Protein AF-A0A399PTQ5-F1 (afdb_monomer_lite)

Foldseek 3Di:
DDDDDDDDPDDDPPPPDPPPPPVVVVVVVVVLLLVLLLLLLLQVLLCVVCVVLPRDLVLVCVLCVVPDDPVSNVSSVCCNPPVVNVVVSVVSNVCCVDPVNVVVSVVVSVVRNPSD

Structure (mmCIF, N/CA/C/O backbone):
data_AF-A0A399PTQ5-F1
#
_entry.id   AF-A0A399PTQ5-F1
#
loop_
_atom_site.group_PDB
_atom_site.id
_atom_site.type_symbol
_atom_site.label_atom_id
_atom_site.label_alt_id
_atom_site.label_comp_id
_atom_site.label_asym_id
_atom_site.label_entity_id
_atom_site.label_seq_id
_atom_site.pdbx_PDB_ins_code
_atom_site.Cartn_x
_atom_site.Cartn_y
_atom_site.Cartn_z
_atom_site.occupancy
_atom_site.B_iso_or_equiv
_atom_site.auth_seq_id
_atom_site.auth_comp_id
_atom_site.auth_asym_id
_atom_site.auth_atom_id
_atom_site.pdbx_PDB_model_num
ATOM 1 N N . MET A 1 1 ? 20.312 66.368 -8.259 1.00 35.03 1 MET A N 1
ATOM 2 C CA . MET A 1 1 ? 19.453 66.184 -9.452 1.00 35.03 1 MET A CA 1
ATOM 3 C C . MET A 1 1 ? 20.354 65.637 -10.557 1.00 35.03 1 MET A C 1
ATOM 5 O O . MET A 1 1 ? 21.300 66.336 -10.862 1.00 35.03 1 MET A O 1
ATOM 9 N N . PHE A 1 2 ? 20.267 64.436 -11.138 1.00 39.03 2 PHE A N 1
ATOM 10 C CA . PHE A 1 2 ? 19.353 63.287 -11.107 1.00 39.03 2 PHE A CA 1
ATOM 11 C C . PHE A 1 2 ? 20.124 62.028 -11.602 1.00 39.03 2 PHE A C 1
ATOM 13 O O . PHE A 1 2 ? 20.948 62.154 -12.497 1.00 39.03 2 PHE A O 1
ATOM 20 N N . LEU A 1 3 ? 19.802 60.861 -11.016 1.00 42.53 3 LEU A N 1
ATOM 21 C CA . LEU A 1 3 ? 19.695 59.492 -11.586 1.00 42.53 3 LEU A CA 1
ATOM 22 C C . LEU A 1 3 ? 20.856 58.932 -12.454 1.00 42.53 3 LEU A C 1
ATOM 24 O O . LEU A 1 3 ? 21.093 59.385 -13.560 1.00 42.53 3 LEU A O 1
ATOM 28 N N . SER A 1 4 ? 21.667 57.972 -11.985 1.00 41.47 4 SER A N 1
ATOM 29 C CA . SER A 1 4 ? 21.405 56.526 -11.779 1.00 41.47 4 SER A CA 1
ATOM 30 C C . SER A 1 4 ? 21.523 55.634 -13.033 1.00 41.47 4 SER A C 1
ATOM 32 O O . SER A 1 4 ? 20.783 55.799 -13.992 1.00 41.47 4 SER A O 1
ATOM 34 N N . LYS A 1 5 ? 22.273 54.529 -12.845 1.00 43.09 5 LYS A N 1
ATOM 35 C CA . LYS A 1 5 ? 21.963 53.155 -13.302 1.00 43.09 5 LYS A CA 1
ATOM 36 C C . LYS A 1 5 ? 22.559 52.709 -14.653 1.00 43.09 5 LYS A C 1
ATOM 38 O O . LYS A 1 5 ? 21.906 52.775 -15.683 1.00 43.09 5 LYS A O 1
ATOM 43 N N . VAL A 1 6 ? 23.699 52.016 -14.597 1.00 49.41 6 VAL A N 1
ATOM 44 C CA . VAL A 1 6 ? 23.841 50.775 -15.377 1.00 49.41 6 VAL A CA 1
ATOM 45 C C . VAL A 1 6 ? 24.468 49.709 -14.494 1.00 49.41 6 VAL A C 1
ATOM 47 O O . VAL A 1 6 ? 25.528 49.872 -13.900 1.00 49.41 6 VAL A O 1
ATOM 50 N N . ARG A 1 7 ? 23.656 48.681 -14.304 1.00 43.12 7 ARG A N 1
ATOM 51 C CA . ARG A 1 7 ? 23.722 47.630 -13.306 1.00 43.12 7 ARG A CA 1
ATOM 52 C C . ARG A 1 7 ? 24.510 46.476 -13.905 1.00 43.12 7 ARG A C 1
ATOM 54 O O . ARG A 1 7 ? 24.181 46.015 -14.990 1.00 43.12 7 ARG A O 1
ATOM 61 N N . THR A 1 8 ? 25.511 46.039 -13.158 1.00 49.91 8 THR A N 1
ATOM 62 C CA . THR A 1 8 ? 26.162 44.729 -13.167 1.00 49.91 8 THR A CA 1
ATOM 63 C C . THR A 1 8 ? 25.297 43.639 -13.815 1.00 49.91 8 THR A C 1
ATOM 65 O O . THR A 1 8 ? 24.314 43.187 -13.227 1.00 49.91 8 THR A O 1
ATOM 68 N N . GLY A 1 9 ? 25.654 43.239 -15.037 1.00 41.41 9 GLY A N 1
ATOM 69 C CA . GLY A 1 9 ? 25.081 42.095 -15.746 1.00 41.41 9 GLY A CA 1
ATOM 70 C C . GLY A 1 9 ? 25.963 40.876 -15.529 1.00 41.41 9 GLY A C 1
ATOM 71 O O . GLY A 1 9 ? 26.884 40.617 -16.294 1.00 41.41 9 GLY A O 1
ATOM 72 N N . MET A 1 10 ? 25.713 40.207 -14.412 1.00 45.47 10 MET A N 1
ATOM 73 C CA . MET A 1 10 ? 26.368 38.996 -13.937 1.00 45.47 10 MET A CA 1
ATOM 74 C C . MET A 1 10 ? 26.181 37.836 -14.928 1.00 45.47 10 MET A C 1
ATOM 76 O O . MET A 1 10 ? 25.095 37.632 -15.467 1.00 45.47 10 MET A O 1
ATOM 80 N N . ALA A 1 11 ? 27.262 37.090 -15.146 1.00 47.50 11 ALA A N 1
ATOM 81 C CA . ALA A 1 11 ? 27.304 35.850 -15.901 1.00 47.50 11 ALA A CA 1
ATOM 82 C C . ALA A 1 11 ? 26.296 34.814 -15.378 1.00 47.50 11 ALA A C 1
ATOM 84 O O . ALA A 1 11 ? 26.261 34.535 -14.183 1.00 47.50 11 ALA A O 1
ATOM 85 N N . LEU A 1 12 ? 25.568 34.175 -16.293 1.00 44.91 12 LEU A N 1
ATOM 86 C CA . LEU A 1 12 ? 25.024 32.831 -16.108 1.00 44.91 12 LEU A CA 1
ATOM 87 C C . LEU A 1 12 ? 25.282 32.056 -17.399 1.00 44.91 12 LEU A C 1
ATOM 89 O O . LEU A 1 12 ? 24.460 32.008 -18.311 1.00 44.91 12 LEU A O 1
ATOM 93 N N . VAL A 1 13 ? 26.479 31.476 -17.475 1.00 49.16 13 VAL A N 1
ATOM 94 C CA . VAL A 1 13 ? 26.750 30.344 -18.359 1.00 49.16 13 VAL A CA 1
ATOM 95 C C . VAL A 1 13 ? 25.887 29.204 -17.825 1.00 49.16 13 VAL A C 1
ATOM 97 O O . VAL A 1 13 ? 26.219 28.576 -16.823 1.00 49.16 13 VAL A O 1
ATOM 100 N N . MET A 1 14 ? 24.725 29.007 -18.445 1.00 46.56 14 MET A N 1
ATOM 101 C CA . MET A 1 14 ? 23.892 27.832 -18.228 1.00 46.56 14 MET A CA 1
ATOM 102 C C . MET A 1 14 ? 24.690 26.622 -18.705 1.00 46.56 14 MET A C 1
ATOM 104 O O . MET A 1 14 ? 24.780 26.349 -19.900 1.00 46.56 14 MET A O 1
ATOM 108 N N . VAL A 1 15 ? 25.310 25.921 -17.757 1.00 47.53 15 VAL A N 1
ATOM 109 C CA . VAL A 1 15 ? 25.815 24.568 -17.967 1.00 47.53 15 VAL A CA 1
ATOM 110 C C . VAL A 1 15 ? 24.585 23.696 -18.182 1.00 47.53 15 VAL A C 1
ATOM 112 O O . VAL A 1 15 ? 23.937 23.253 -17.236 1.00 47.53 15 VAL A O 1
ATOM 115 N N . SER A 1 16 ? 24.217 23.514 -19.446 1.00 42.44 16 SER A N 1
ATOM 116 C CA . SER A 1 16 ? 23.247 22.523 -19.885 1.00 42.44 16 SER A CA 1
ATOM 117 C C . SER A 1 16 ? 23.815 21.143 -19.569 1.00 42.44 16 SER A C 1
ATOM 119 O O . SER A 1 16 ? 24.546 20.559 -20.369 1.00 42.44 16 SER A O 1
ATOM 121 N N . PHE A 1 17 ? 23.526 20.648 -18.366 1.00 41.81 17 PHE A N 1
ATOM 122 C CA . PHE A 1 17 ? 23.766 19.259 -18.019 1.00 41.81 17 PHE A CA 1
ATOM 123 C C . PHE A 1 17 ? 22.912 18.391 -18.938 1.00 41.81 17 PHE A C 1
ATOM 125 O O . PHE A 1 17 ? 21.683 18.424 -18.909 1.00 41.81 17 PHE A O 1
ATOM 132 N N . ALA A 1 18 ? 23.614 17.649 -19.786 1.00 45.19 18 ALA A N 1
ATOM 133 C CA . ALA A 1 18 ? 23.103 16.679 -20.730 1.00 45.19 18 ALA A CA 1
ATOM 134 C C . ALA A 1 18 ? 22.521 15.450 -20.013 1.00 45.19 18 ALA A C 1
ATOM 136 O O . ALA A 1 18 ? 23.041 14.345 -20.127 1.00 45.19 18 ALA A O 1
ATOM 137 N N . TYR A 1 19 ? 21.411 15.637 -19.306 1.00 41.62 19 TYR A N 1
ATOM 138 C CA . TYR A 1 19 ? 20.490 14.555 -18.993 1.00 41.62 19 TYR A CA 1
ATOM 139 C C . TYR A 1 19 ? 19.167 14.893 -19.663 1.00 41.62 19 TYR A C 1
ATOM 141 O O . TYR A 1 19 ? 18.218 15.358 -19.040 1.00 41.62 19 TYR A O 1
ATOM 149 N N . ALA A 1 20 ? 19.129 14.675 -20.978 1.00 46.09 20 ALA A N 1
ATOM 150 C CA . ALA A 1 20 ? 17.881 14.473 -21.693 1.00 46.09 20 ALA A CA 1
ATOM 151 C C . ALA A 1 20 ? 17.293 13.137 -21.215 1.00 46.09 20 ALA A C 1
ATOM 153 O O . ALA A 1 20 ? 17.340 12.131 -21.918 1.00 46.09 20 ALA A O 1
ATOM 154 N N . VAL A 1 21 ? 16.809 13.106 -19.973 1.00 48.09 21 VAL A N 1
ATOM 155 C CA . VAL A 1 21 ? 15.906 12.049 -19.540 1.00 48.09 21 VAL A CA 1
ATOM 156 C C . VAL A 1 21 ? 14.623 12.316 -20.321 1.00 48.09 21 VAL A C 1
ATOM 158 O O . VAL A 1 21 ? 14.093 13.429 -20.227 1.00 48.09 21 VAL A O 1
ATOM 161 N N . PRO A 1 22 ? 14.157 11.387 -21.169 1.00 44.66 22 PRO A N 1
ATOM 162 C CA . PRO A 1 22 ? 12.936 11.611 -21.922 1.00 44.66 22 PRO A CA 1
ATOM 163 C C . PRO A 1 22 ? 11.812 11.938 -20.933 1.00 44.66 22 PRO A C 1
ATOM 165 O O . PRO A 1 22 ? 11.619 11.227 -19.950 1.00 44.66 22 PRO A O 1
ATOM 168 N N . ALA A 1 23 ? 11.091 13.037 -21.172 1.00 48.66 23 ALA A N 1
ATOM 169 C CA . ALA A 1 23 ? 10.027 13.515 -20.285 1.00 48.66 23 ALA A CA 1
ATOM 170 C C . ALA A 1 23 ? 8.946 12.445 -20.019 1.00 48.66 23 ALA A C 1
ATOM 172 O O . ALA A 1 23 ? 8.304 12.467 -18.972 1.00 48.66 23 ALA A O 1
ATOM 173 N N . SER A 1 24 ? 8.794 11.477 -20.930 1.00 48.00 24 SER A N 1
ATOM 174 C CA . SER A 1 24 ? 7.942 10.298 -20.753 1.00 48.00 24 SER A CA 1
ATOM 175 C C . SER A 1 24 ? 8.416 9.382 -19.621 1.00 48.00 24 SER A C 1
ATOM 177 O O . SER A 1 24 ? 7.602 8.982 -18.804 1.00 48.00 24 SER A O 1
ATOM 179 N N . ALA A 1 25 ? 9.723 9.136 -19.481 1.00 49.81 25 ALA A N 1
ATOM 180 C CA . ALA A 1 25 ? 10.260 8.294 -18.408 1.00 49.81 25 ALA A CA 1
ATOM 181 C C . ALA A 1 25 ? 10.097 8.936 -17.020 1.00 49.81 25 ALA A C 1
ATOM 183 O O . ALA A 1 25 ? 9.937 8.237 -16.024 1.00 49.81 25 ALA A O 1
ATOM 184 N N . VAL A 1 26 ? 10.099 10.272 -16.950 1.00 52.78 26 VAL A N 1
ATOM 185 C CA . VAL A 1 26 ? 9.784 11.001 -15.711 1.00 52.78 26 VAL A CA 1
ATOM 186 C C . VAL A 1 26 ? 8.286 10.903 -15.393 1.00 52.78 26 VAL A C 1
ATOM 188 O O . VAL A 1 26 ? 7.920 10.734 -14.235 1.00 52.78 26 VAL A O 1
ATOM 191 N N . SER A 1 27 ? 7.418 10.967 -16.407 1.00 60.12 27 SER A N 1
ATOM 192 C CA . SER A 1 27 ? 5.964 10.822 -16.243 1.00 60.12 27 SER A CA 1
ATOM 193 C C . SER A 1 27 ? 5.560 9.418 -15.786 1.00 60.12 27 SER A C 1
ATOM 195 O O . SER A 1 27 ? 4.697 9.286 -14.917 1.00 60.12 27 SER A O 1
ATOM 197 N N . ASP A 1 28 ? 6.199 8.385 -16.335 1.00 66.50 28 ASP A N 1
ATOM 198 C CA . ASP A 1 28 ? 5.932 6.993 -15.969 1.00 66.50 28 ASP A CA 1
ATOM 199 C C . ASP A 1 28 ? 6.426 6.714 -14.543 1.00 66.50 28 ASP A C 1
ATOM 201 O O . ASP A 1 28 ? 5.664 6.221 -13.721 1.00 66.50 28 ASP A O 1
ATOM 205 N N . ALA A 1 29 ? 7.628 7.179 -14.178 1.00 68.62 29 ALA A N 1
ATOM 206 C CA . ALA A 1 29 ? 8.153 7.032 -12.818 1.00 68.62 29 ALA A CA 1
ATOM 207 C C . ALA A 1 29 ? 7.303 7.749 -11.749 1.00 68.62 29 ALA A C 1
ATOM 209 O O . ALA A 1 29 ? 7.121 7.231 -10.647 1.00 68.62 29 ALA A O 1
ATOM 210 N N . VAL A 1 30 ? 6.764 8.936 -12.055 1.00 72.81 30 VAL A N 1
ATOM 211 C CA . VAL A 1 30 ? 5.858 9.658 -11.142 1.00 72.81 30 VAL A CA 1
ATOM 212 C C . VAL A 1 30 ? 4.514 8.937 -11.025 1.00 72.81 30 VAL A C 1
ATOM 214 O O . VAL A 1 30 ? 3.969 8.832 -9.927 1.00 72.81 30 VAL A O 1
ATOM 217 N N . THR A 1 31 ? 3.984 8.416 -12.133 1.00 81.44 31 THR A N 1
ATOM 218 C CA . THR A 1 31 ? 2.753 7.610 -12.133 1.00 81.44 31 THR A CA 1
ATOM 219 C C . THR A 1 31 ? 2.927 6.338 -11.311 1.00 81.44 31 THR A C 1
ATOM 221 O O . THR A 1 31 ? 2.077 6.019 -10.476 1.00 81.44 31 THR A O 1
ATOM 224 N N . ASP A 1 32 ? 4.053 5.656 -11.485 1.00 86.06 32 ASP A N 1
ATOM 225 C CA . ASP A 1 32 ? 4.376 4.428 -10.774 1.00 86.06 32 A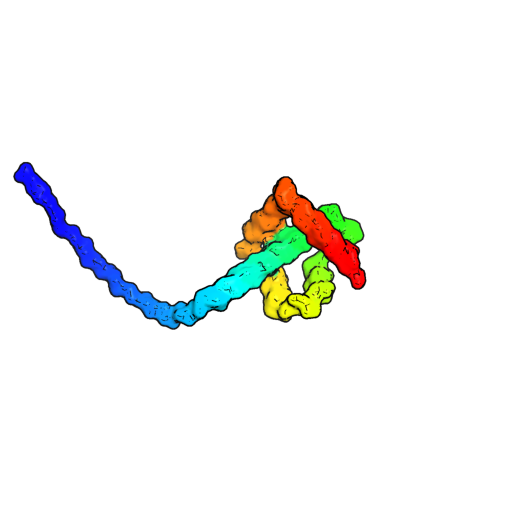SP A CA 1
ATOM 226 C C . ASP A 1 32 ? 4.538 4.675 -9.275 1.00 86.06 32 ASP A C 1
ATOM 228 O O . ASP A 1 32 ? 4.007 3.940 -8.441 1.00 86.06 32 ASP A O 1
ATOM 232 N N . HIS A 1 33 ? 5.212 5.764 -8.915 1.00 91.75 33 HIS A N 1
ATOM 233 C CA . HIS A 1 33 ? 5.372 6.154 -7.525 1.00 91.75 33 HIS A CA 1
ATOM 234 C C . HIS A 1 33 ? 4.046 6.548 -6.865 1.00 91.75 33 HIS A C 1
ATOM 236 O O . HIS A 1 33 ? 3.748 6.065 -5.774 1.00 91.75 33 HIS A O 1
ATOM 242 N N . ASN A 1 34 ? 3.206 7.338 -7.537 1.00 91.06 34 ASN A N 1
ATOM 243 C CA . ASN A 1 34 ? 1.871 7.659 -7.030 1.00 91.06 34 ASN A CA 1
ATOM 244 C C . ASN A 1 34 ? 1.029 6.393 -6.838 1.00 91.06 34 ASN A C 1
ATOM 246 O O . ASN A 1 34 ? 0.341 6.258 -5.827 1.00 91.06 34 ASN A O 1
ATOM 250 N N . THR A 1 35 ? 1.116 5.446 -7.773 1.00 91.00 35 THR A N 1
ATOM 251 C CA . THR A 1 35 ? 0.453 4.142 -7.657 1.00 91.00 35 THR A CA 1
ATOM 252 C C . THR A 1 35 ? 0.948 3.393 -6.424 1.00 91.00 35 THR A C 1
ATOM 254 O O . THR A 1 35 ? 0.133 2.884 -5.654 1.00 91.00 35 THR A O 1
ATOM 257 N N . ALA A 1 36 ? 2.259 3.389 -6.173 1.00 93.75 36 ALA A N 1
ATOM 258 C CA . ALA A 1 36 ? 2.835 2.757 -4.995 1.00 93.75 36 ALA A CA 1
ATOM 259 C C . ALA A 1 36 ? 2.357 3.404 -3.683 1.00 93.75 36 ALA A C 1
ATOM 261 O O . ALA A 1 36 ? 1.902 2.697 -2.781 1.00 93.75 36 ALA A O 1
ATOM 262 N N . VAL A 1 37 ? 2.373 4.736 -3.587 1.00 95.12 37 VAL A N 1
ATOM 263 C CA . VAL A 1 37 ? 1.870 5.481 -2.417 1.00 95.12 37 VAL A CA 1
ATOM 264 C C . VAL A 1 37 ? 0.390 5.192 -2.174 1.00 95.12 37 VAL A C 1
ATOM 266 O O . VAL A 1 37 ? -0.005 4.887 -1.046 1.00 95.12 37 VAL A O 1
ATOM 269 N N . VAL A 1 38 ? -0.434 5.226 -3.224 1.00 92.56 38 VAL A N 1
ATOM 270 C CA . VAL A 1 38 ? -1.873 4.947 -3.136 1.00 92.56 38 VAL A CA 1
ATOM 271 C C . VAL A 1 38 ? -2.137 3.495 -2.739 1.00 92.56 38 VAL A C 1
ATOM 273 O O . VAL A 1 38 ? -3.018 3.248 -1.911 1.00 92.56 38 VAL A O 1
ATOM 276 N N . ALA A 1 39 ? -1.375 2.533 -3.260 1.00 93.19 39 ALA A N 1
ATOM 277 C CA . ALA A 1 39 ? -1.489 1.124 -2.888 1.00 93.19 39 ALA A CA 1
ATOM 278 C C . ALA A 1 39 ? -1.188 0.910 -1.397 1.00 93.19 39 ALA A C 1
ATOM 280 O O . ALA A 1 39 ? -1.967 0.264 -0.692 1.00 93.19 39 ALA A O 1
ATOM 281 N N . VAL A 1 40 ? -0.112 1.513 -0.882 1.00 96.12 40 VAL A N 1
ATOM 282 C CA . VAL A 1 40 ? 0.234 1.450 0.547 1.00 96.12 40 VAL A CA 1
ATOM 283 C C . VAL A 1 40 ? -0.848 2.115 1.397 1.00 96.12 40 VAL A C 1
ATOM 285 O O . VAL A 1 40 ? -1.360 1.503 2.336 1.00 96.12 40 VAL A O 1
ATOM 288 N N . ALA A 1 41 ? -1.233 3.344 1.055 1.00 96.00 41 ALA A N 1
ATOM 289 C CA . ALA A 1 41 ? -2.213 4.119 1.806 1.00 96.00 41 ALA A CA 1
ATOM 290 C C . ALA A 1 41 ? -3.588 3.439 1.855 1.00 96.00 41 ALA A C 1
ATOM 292 O O . ALA A 1 41 ? -4.179 3.323 2.929 1.00 96.00 41 ALA A O 1
ATOM 293 N N . SER A 1 42 ? -4.086 2.953 0.715 1.00 93.56 42 SER A N 1
ATOM 294 C CA . SER A 1 42 ? -5.374 2.254 0.637 1.00 93.56 42 SER A CA 1
ATOM 295 C C . SER A 1 42 ? -5.346 0.932 1.397 1.00 93.56 42 SER A C 1
ATOM 297 O O . SER A 1 42 ? -6.265 0.665 2.167 1.00 93.56 42 SER A O 1
ATOM 299 N N . THR A 1 43 ? -4.266 0.151 1.284 1.00 93.81 43 THR A N 1
ATOM 300 C CA . THR A 1 43 ? -4.110 -1.095 2.047 1.00 93.81 43 THR A CA 1
ATOM 301 C C . THR A 1 43 ? -4.138 -0.830 3.552 1.00 93.81 43 THR A C 1
ATOM 303 O O . THR A 1 43 ? -4.881 -1.487 4.280 1.00 93.81 43 THR A O 1
ATOM 306 N N . GLN A 1 44 ? -3.372 0.154 4.038 1.00 94.31 44 GLN A N 1
ATOM 307 C CA . GLN A 1 44 ? -3.339 0.506 5.462 1.00 94.31 44 GLN A CA 1
ATOM 308 C C . GLN A 1 44 ? -4.692 1.032 5.956 1.00 94.31 44 GLN A C 1
ATOM 310 O O . GLN A 1 44 ? -5.156 0.648 7.033 1.00 94.31 44 GLN A O 1
ATOM 315 N N . ALA A 1 45 ? -5.349 1.886 5.169 1.00 93.88 45 ALA A N 1
ATOM 316 C CA . ALA A 1 45 ? -6.661 2.422 5.502 1.00 93.88 45 ALA A CA 1
ATOM 317 C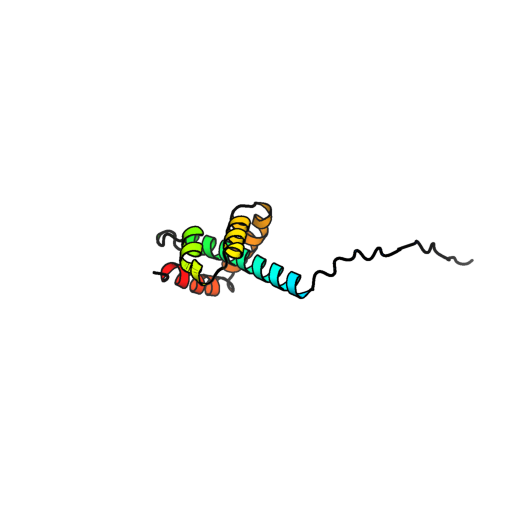 C . ALA A 1 45 ? -7.733 1.318 5.545 1.00 93.88 45 ALA A C 1
ATOM 319 O O . ALA A 1 45 ? -8.508 1.261 6.502 1.00 93.88 45 ALA A O 1
ATOM 320 N N . CYS A 1 46 ? -7.735 0.397 4.578 1.00 92.81 46 CYS A N 1
ATOM 321 C CA . CYS A 1 46 ? -8.651 -0.741 4.556 1.00 92.81 46 CYS A CA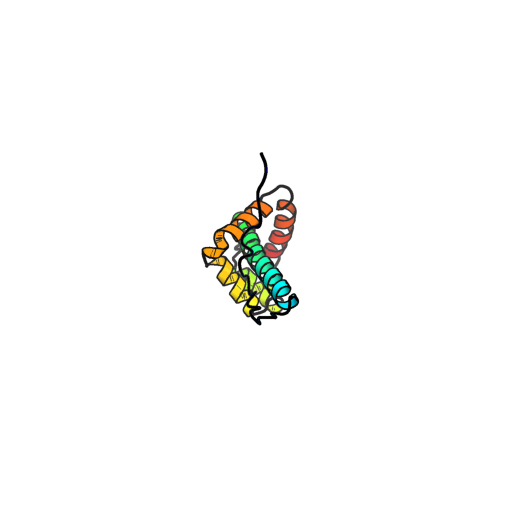 1
ATOM 322 C C . CYS A 1 46 ? -8.388 -1.725 5.697 1.00 92.81 46 CYS A C 1
ATOM 324 O O . CYS A 1 46 ? -9.337 -2.134 6.360 1.00 92.81 46 CYS A O 1
ATOM 326 N N . ALA A 1 47 ? -7.126 -2.047 5.995 1.00 92.81 47 ALA A N 1
ATOM 327 C CA . ALA A 1 47 ? -6.769 -2.905 7.125 1.00 92.81 47 ALA A CA 1
ATOM 328 C C . ALA A 1 47 ? -7.216 -2.312 8.469 1.00 92.81 47 ALA A C 1
ATOM 330 O O . ALA A 1 47 ? -7.689 -3.031 9.345 1.00 92.81 47 ALA A O 1
ATOM 331 N N . LYS A 1 48 ? -7.126 -0.985 8.624 1.00 92.50 48 LYS A N 1
ATOM 332 C CA . LYS A 1 48 ? -7.629 -0.286 9.812 1.00 92.50 48 LYS A CA 1
ATOM 333 C C . LYS A 1 48 ? -9.157 -0.292 9.896 1.00 92.50 48 LYS A C 1
ATOM 335 O O . LYS A 1 48 ? -9.698 -0.343 10.998 1.00 92.50 48 LYS A O 1
ATOM 340 N N . LYS A 1 49 ? -9.846 -0.197 8.756 1.00 90.81 49 LYS A N 1
ATOM 341 C CA . LYS A 1 49 ? -11.314 -0.172 8.685 1.00 90.81 49 LYS A CA 1
ATOM 342 C C . LYS A 1 49 ? -11.943 -1.558 8.867 1.00 90.81 49 LYS A C 1
ATOM 344 O O . LYS A 1 49 ? -13.014 -1.646 9.455 1.00 90.81 49 LYS A O 1
ATOM 349 N N . HIS A 1 50 ? -11.260 -2.602 8.402 1.00 90.31 50 HIS A N 1
ATOM 350 C CA . HIS A 1 50 ? -11.700 -3.997 8.425 1.00 90.31 50 HIS A CA 1
ATOM 351 C C . HIS A 1 50 ? -10.630 -4.903 9.057 1.00 90.31 50 HIS A C 1
ATOM 353 O O . HIS A 1 50 ? -10.031 -5.733 8.361 1.00 90.31 50 HIS A O 1
ATOM 359 N N . PRO A 1 51 ? -10.340 -4.754 10.363 1.00 89.00 51 PRO A N 1
ATOM 360 C CA . PRO A 1 51 ? -9.326 -5.565 11.040 1.00 89.00 51 PRO A CA 1
ATOM 361 C C . PRO A 1 51 ? -9.626 -7.074 10.985 1.00 89.00 51 PRO A C 1
ATOM 363 O O . PRO A 1 51 ? -8.710 -7.893 11.024 1.00 89.00 51 PRO A O 1
ATOM 366 N N . GLU A 1 52 ? -10.896 -7.457 10.850 1.00 90.25 52 GLU A N 1
ATOM 367 C CA . GLU A 1 52 ? -11.366 -8.836 10.717 1.00 90.25 52 GLU A CA 1
ATOM 368 C C . GLU A 1 52 ? -11.046 -9.484 9.362 1.00 90.25 52 GLU A C 1
ATOM 370 O O . GLU A 1 52 ? -11.045 -10.710 9.258 1.00 90.25 52 GLU A O 1
ATOM 375 N N . ALA A 1 53 ? -10.760 -8.690 8.325 1.00 87.12 53 ALA A N 1
ATOM 376 C CA . ALA A 1 53 ? -10.562 -9.184 6.962 1.00 87.12 53 ALA A CA 1
ATOM 377 C C . ALA A 1 53 ? -9.133 -9.692 6.685 1.00 87.12 53 ALA A C 1
ATOM 379 O O . ALA A 1 53 ? -8.871 -10.249 5.618 1.00 87.12 53 ALA A O 1
ATOM 380 N N . GLY A 1 54 ? -8.193 -9.509 7.621 1.00 88.06 54 GLY A N 1
ATOM 381 C CA . GLY A 1 54 ? -6.806 -9.965 7.459 1.00 88.06 54 GLY A CA 1
ATOM 382 C C . GLY A 1 54 ? -6.061 -9.280 6.304 1.00 88.06 54 GLY A C 1
ATOM 383 O O . GLY A 1 54 ? -5.180 -9.883 5.689 1.00 88.06 54 GLY A O 1
ATOM 384 N N . ILE A 1 55 ? -6.434 -8.037 5.984 1.00 91.12 55 ILE A N 1
ATOM 385 C CA . ILE A 1 55 ? -5.818 -7.246 4.913 1.00 91.12 55 ILE A CA 1
ATOM 386 C C . ILE A 1 55 ? -4.385 -6.896 5.318 1.00 91.12 55 ILE A C 1
ATOM 388 O O . ILE A 1 55 ? -4.141 -6.325 6.380 1.00 91.12 55 ILE A O 1
ATOM 392 N N . THR A 1 56 ? -3.430 -7.227 4.452 1.00 92.88 56 THR A N 1
ATOM 393 C CA . THR A 1 56 ? -2.014 -6.886 4.618 1.00 92.88 56 THR A CA 1
ATOM 394 C C . THR A 1 56 ? -1.413 -6.511 3.270 1.00 92.88 56 THR A C 1
ATOM 396 O O . THR A 1 56 ? -1.905 -6.941 2.226 1.00 92.88 56 THR A O 1
ATOM 399 N N . LEU A 1 57 ? -0.325 -5.737 3.289 1.00 92.81 57 LEU A N 1
ATOM 400 C CA . LEU A 1 57 ? 0.381 -5.354 2.064 1.00 92.81 57 LEU A CA 1
ATOM 401 C C . LEU A 1 57 ? 0.941 -6.567 1.318 1.00 92.81 57 LEU A C 1
ATOM 403 O O . LEU A 1 57 ? 0.831 -6.642 0.103 1.00 92.81 57 LEU A O 1
ATOM 407 N N . GLU A 1 58 ? 1.475 -7.554 2.034 1.00 93.06 58 GLU A N 1
ATOM 408 C CA . GLU A 1 58 ? 1.997 -8.768 1.397 1.00 93.06 58 GLU A CA 1
ATOM 409 C C . GLU A 1 58 ? 0.892 -9.621 0.771 1.00 93.06 58 GLU A C 1
ATOM 411 O O . GLU A 1 58 ? 1.092 -10.187 -0.304 1.00 93.06 58 GLU A O 1
ATOM 416 N N . LYS A 1 59 ? -0.296 -9.671 1.390 1.00 90.00 59 LYS A N 1
ATOM 417 C CA . LYS A 1 59 ? -1.453 -10.326 0.777 1.00 90.00 59 LYS A CA 1
ATOM 418 C C . LYS A 1 59 ? -1.865 -9.612 -0.512 1.00 90.00 59 LYS A C 1
ATOM 420 O O . LYS A 1 59 ? -1.976 -10.266 -1.537 1.00 90.00 59 LYS A O 1
ATOM 425 N N . PHE A 1 60 ? -1.966 -8.283 -0.493 1.00 90.25 60 PHE A N 1
ATOM 426 C CA . PHE A 1 60 ? -2.235 -7.493 -1.698 1.00 90.25 60 PHE A CA 1
ATOM 427 C C . PHE A 1 60 ? -1.232 -7.767 -2.825 1.00 90.25 60 PHE A C 1
ATOM 429 O O . PHE A 1 60 ? -1.635 -8.045 -3.949 1.00 90.25 60 PHE A O 1
ATOM 436 N N . LEU A 1 61 ? 0.068 -7.726 -2.524 1.00 91.44 61 LEU A N 1
ATOM 437 C CA . LEU A 1 61 ? 1.120 -7.974 -3.514 1.00 91.44 61 LEU A CA 1
ATOM 438 C C . LEU A 1 61 ? 1.082 -9.408 -4.057 1.00 91.44 61 LEU A C 1
ATOM 440 O O . LEU A 1 61 ? 1.448 -9.642 -5.206 1.00 91.44 61 LEU A O 1
ATOM 444 N N . THR A 1 62 ? 0.649 -10.366 -3.238 1.00 90.12 62 THR A N 1
ATOM 445 C CA . THR A 1 62 ? 0.464 -11.759 -3.660 1.00 90.12 62 THR A CA 1
ATOM 446 C C . THR A 1 62 ? -0.741 -11.893 -4.587 1.00 90.12 62 THR A C 1
ATOM 448 O O . THR A 1 62 ? -0.618 -12.496 -5.652 1.00 90.12 62 THR A O 1
ATOM 451 N N . ASP A 1 63 ? -1.872 -11.295 -4.214 1.00 87.88 63 ASP A N 1
ATOM 452 C CA . ASP A 1 63 ? -3.127 -11.369 -4.967 1.00 87.88 63 ASP A CA 1
ATOM 453 C C . ASP A 1 63 ? -3.017 -10.637 -6.316 1.00 87.88 63 ASP A C 1
ATOM 455 O O . ASP A 1 63 ? -3.562 -11.090 -7.318 1.00 87.88 63 ASP A O 1
ATOM 459 N N . GLN A 1 64 ? -2.252 -9.544 -6.369 1.00 86.00 64 GLN A N 1
ATOM 460 C CA . GLN A 1 64 ? -2.043 -8.724 -7.568 1.00 86.00 64 GLN A CA 1
ATOM 461 C C . GLN A 1 64 ? -0.817 -9.127 -8.391 1.00 86.00 64 GLN A C 1
ATOM 463 O O . GLN A 1 64 ? -0.452 -8.428 -9.332 1.00 86.00 64 GLN A O 1
ATOM 468 N N . LYS A 1 65 ? -0.157 -10.247 -8.075 1.00 85.50 65 LYS A N 1
ATOM 469 C CA . LYS A 1 65 ? 1.104 -10.650 -8.721 1.00 85.50 65 LYS A CA 1
ATOM 470 C C . LYS A 1 65 ? 1.016 -10.773 -10.251 1.00 85.50 65 LYS A C 1
ATOM 472 O O . LYS A 1 65 ? 2.030 -10.650 -10.927 1.00 85.50 65 LYS A O 1
ATOM 477 N N . ALA A 1 66 ? -0.168 -11.054 -10.796 1.00 86.12 66 ALA A N 1
ATOM 478 C CA . ALA A 1 66 ? -0.381 -11.113 -12.242 1.00 86.12 66 ALA A CA 1
ATOM 479 C C . ALA A 1 66 ? -0.444 -9.722 -12.903 1.00 86.12 66 ALA A C 1
ATOM 481 O O . ALA A 1 66 ? -0.138 -9.603 -14.088 1.00 86.12 66 ALA A O 1
ATOM 482 N N . ASP A 1 67 ? -0.813 -8.697 -12.135 1.00 84.69 67 ASP A N 1
ATOM 483 C CA . ASP A 1 67 ? -1.118 -7.347 -12.611 1.00 84.69 67 ASP A CA 1
ATOM 484 C C . ASP A 1 67 ? -0.020 -6.325 -12.258 1.00 84.69 67 ASP A C 1
ATOM 486 O O . ASP A 1 67 ? 0.025 -5.239 -12.837 1.00 84.69 67 ASP A O 1
ATOM 490 N N . ILE A 1 68 ? 0.894 -6.667 -11.341 1.00 87.19 68 ILE A N 1
ATOM 491 C CA . ILE A 1 68 ? 2.032 -5.823 -10.949 1.00 87.19 68 ILE A CA 1
ATOM 492 C C . ILE A 1 68 ? 3.367 -6.454 -11.348 1.00 87.19 68 ILE A C 1
ATOM 494 O O . ILE A 1 68 ? 3.584 -7.655 -11.196 1.00 87.19 68 ILE A O 1
ATOM 498 N N . SER A 1 69 ? 4.299 -5.625 -11.819 1.00 91.44 69 SER A N 1
ATOM 499 C CA . SER A 1 69 ? 5.679 -6.053 -12.052 1.00 91.44 69 SER A CA 1
ATOM 500 C C . SER A 1 69 ? 6.436 -6.247 -10.732 1.00 91.44 69 SER A C 1
ATOM 502 O O . SER A 1 69 ? 6.101 -5.645 -9.708 1.00 91.44 69 SER A O 1
ATOM 504 N N . ASP A 1 70 ? 7.509 -7.042 -10.762 1.00 91.81 70 ASP A N 1
ATOM 505 C CA . ASP A 1 70 ? 8.382 -7.230 -9.595 1.00 91.81 70 ASP A CA 1
ATOM 506 C C . ASP A 1 70 ? 9.020 -5.906 -9.129 1.00 91.81 70 ASP A C 1
ATOM 508 O O . ASP A 1 70 ? 9.164 -5.675 -7.926 1.00 91.81 70 ASP A O 1
ATOM 512 N N . ASP A 1 71 ? 9.343 -5.008 -10.066 1.00 91.69 71 ASP A N 1
ATOM 513 C CA . ASP A 1 71 ? 9.882 -3.678 -9.761 1.00 91.69 71 ASP A CA 1
ATOM 514 C C . ASP A 1 71 ? 8.848 -2.796 -9.050 1.00 91.69 71 ASP A C 1
ATOM 516 O O . ASP A 1 71 ? 9.168 -2.162 -8.044 1.00 91.69 71 ASP A O 1
ATOM 520 N N . MET A 1 72 ? 7.589 -2.816 -9.499 1.00 92.38 72 MET A N 1
ATOM 521 C CA . MET A 1 72 ? 6.493 -2.126 -8.816 1.00 92.38 72 MET A CA 1
ATOM 522 C C . MET A 1 72 ? 6.258 -2.714 -7.422 1.00 92.38 72 MET A C 1
ATOM 524 O O . MET A 1 72 ? 6.137 -1.977 -6.445 1.00 92.38 72 MET A O 1
ATOM 528 N N . ALA A 1 73 ? 6.251 -4.043 -7.292 1.00 94.12 73 ALA A N 1
ATOM 529 C CA . ALA A 1 73 ? 6.098 -4.710 -6.002 1.00 94.12 73 ALA A CA 1
ATOM 530 C C . ALA A 1 73 ? 7.235 -4.351 -5.031 1.00 94.12 73 ALA A C 1
ATOM 532 O O . ALA A 1 73 ? 7.008 -4.186 -3.830 1.00 94.12 73 ALA A O 1
ATOM 533 N N . LYS A 1 74 ? 8.466 -4.210 -5.533 1.00 95.12 74 LYS A N 1
ATOM 534 C CA . LYS A 1 74 ? 9.605 -3.721 -4.752 1.00 95.12 74 LYS A CA 1
ATOM 535 C C . LYS A 1 74 ? 9.413 -2.260 -4.344 1.00 95.12 74 LYS A C 1
ATOM 537 O O . LYS A 1 74 ? 9.617 -1.946 -3.174 1.00 95.12 74 LYS A O 1
ATOM 542 N N . HIS A 1 75 ? 8.980 -1.399 -5.264 1.00 94.75 75 HIS A N 1
ATOM 543 C CA . HIS A 1 75 ? 8.740 0.021 -4.994 1.00 94.75 75 HIS A CA 1
ATOM 544 C C . HIS A 1 75 ? 7.636 0.238 -3.955 1.00 94.75 75 HIS A C 1
ATOM 546 O O . HIS A 1 75 ? 7.808 1.007 -3.018 1.00 94.75 75 HIS A O 1
ATOM 552 N N . ILE A 1 76 ? 6.539 -0.518 -4.036 1.00 95.50 76 ILE A N 1
ATOM 553 C CA . ILE A 1 76 ? 5.462 -0.513 -3.033 1.00 95.50 76 ILE A CA 1
ATOM 554 C C . ILE A 1 76 ? 6.003 -0.855 -1.639 1.00 95.50 76 ILE A C 1
ATOM 556 O O . ILE A 1 76 ? 5.679 -0.180 -0.661 1.00 95.50 76 ILE A O 1
ATOM 560 N N . ARG A 1 77 ? 6.852 -1.885 -1.529 1.00 96.12 77 ARG A N 1
ATOM 561 C CA . ARG A 1 77 ? 7.486 -2.248 -0.251 1.00 96.12 77 ARG A CA 1
ATOM 562 C C . ARG A 1 77 ? 8.441 -1.169 0.245 1.00 96.12 77 ARG A C 1
ATOM 564 O O . ARG A 1 77 ? 8.500 -0.921 1.449 1.00 96.12 77 ARG A O 1
ATOM 571 N N . GLU A 1 78 ? 9.174 -0.526 -0.658 1.00 96.44 78 GLU A N 1
ATOM 572 C CA . GLU A 1 78 ? 10.047 0.593 -0.311 1.00 96.44 78 GLU A CA 1
ATOM 573 C C . GLU A 1 78 ? 9.232 1.761 0.251 1.00 96.44 78 GLU A C 1
ATOM 575 O O . GLU A 1 78 ? 9.511 2.217 1.357 1.00 96.44 78 GLU A O 1
ATOM 580 N N . VAL A 1 79 ? 8.166 2.171 -0.439 1.00 96.12 79 VAL A N 1
ATOM 581 C CA . VAL A 1 79 ? 7.243 3.220 0.017 1.00 96.12 79 VAL A CA 1
ATOM 582 C C . VAL A 1 79 ? 6.624 2.884 1.376 1.00 96.12 79 VAL A C 1
ATOM 584 O O . VAL A 1 79 ? 6.469 3.762 2.220 1.00 96.12 79 VAL A O 1
ATOM 587 N N . ALA A 1 80 ? 6.313 1.613 1.630 1.00 94.50 80 ALA A N 1
ATOM 588 C CA . ALA A 1 80 ? 5.724 1.180 2.894 1.00 94.50 80 ALA A CA 1
ATOM 589 C C . ALA A 1 80 ? 6.684 1.201 4.093 1.00 94.50 80 ALA A C 1
ATOM 591 O O . ALA A 1 80 ? 6.221 1.233 5.233 1.00 94.50 80 ALA A O 1
ATOM 592 N N . THR A 1 81 ? 7.996 1.119 3.860 1.00 95.88 81 THR A N 1
ATOM 593 C CA . THR A 1 81 ? 8.991 0.891 4.924 1.00 95.88 81 THR A CA 1
ATOM 594 C C . THR A 1 81 ? 9.990 2.030 5.081 1.00 95.88 81 THR A C 1
ATOM 596 O O . THR A 1 81 ? 10.540 2.212 6.167 1.00 95.88 81 THR A O 1
ATOM 599 N N . ASN A 1 82 ? 10.232 2.806 4.026 1.00 95.75 82 ASN A N 1
ATOM 600 C CA . ASN A 1 82 ? 11.168 3.915 4.050 1.00 95.75 82 ASN A CA 1
ATOM 601 C C . ASN A 1 82 ? 10.478 5.177 4.615 1.00 95.75 82 ASN A C 1
ATOM 603 O O . ASN A 1 82 ? 9.518 5.670 4.016 1.00 95.75 82 ASN A O 1
ATOM 607 N N . PRO A 1 83 ? 10.976 5.747 5.731 1.00 93.38 83 PRO A N 1
ATOM 608 C CA . PRO A 1 83 ? 10.356 6.901 6.388 1.00 93.38 83 PRO A CA 1
ATOM 609 C C . PRO A 1 83 ? 10.317 8.160 5.512 1.00 93.38 83 PRO A C 1
ATOM 611 O O . PRO A 1 83 ? 9.534 9.066 5.784 1.00 93.38 83 PRO A O 1
ATOM 614 N N . MET A 1 84 ? 11.118 8.228 4.442 1.00 95.44 84 MET A N 1
ATOM 615 C CA . MET A 1 84 ? 11.077 9.340 3.488 1.00 95.44 84 MET A CA 1
ATOM 616 C C . MET A 1 84 ? 9.682 9.542 2.874 1.00 95.44 84 MET A C 1
ATOM 618 O O . MET A 1 84 ? 9.298 10.681 2.621 1.00 95.44 84 MET A O 1
ATOM 622 N N . TYR A 1 85 ? 8.912 8.465 2.689 1.00 93.69 85 TYR A N 1
ATOM 623 C CA . TYR A 1 85 ? 7.590 8.502 2.054 1.00 93.69 85 TYR A CA 1
ATOM 624 C C . TYR A 1 85 ? 6.428 8.574 3.059 1.00 93.69 85 TYR A C 1
ATOM 626 O O . TYR A 1 85 ? 5.261 8.612 2.666 1.00 93.69 85 TYR A O 1
ATOM 634 N N . GLU A 1 86 ? 6.711 8.620 4.368 1.00 93.12 86 GLU A N 1
ATOM 635 C CA . GLU A 1 86 ? 5.683 8.586 5.419 1.00 93.12 86 GLU A CA 1
ATOM 636 C C . GLU A 1 86 ? 4.649 9.709 5.249 1.00 93.12 86 GLU A C 1
ATOM 638 O O . GLU A 1 86 ? 3.445 9.486 5.397 1.00 93.12 86 GLU A O 1
ATOM 643 N N . MET A 1 87 ? 5.101 10.916 4.892 1.00 95.69 87 MET A N 1
ATOM 644 C CA . MET A 1 87 ? 4.205 12.057 4.693 1.00 95.69 87 MET A CA 1
ATOM 645 C C . MET A 1 87 ? 3.263 11.870 3.501 1.00 95.69 87 MET A C 1
ATOM 647 O O . MET A 1 87 ? 2.091 12.224 3.604 1.00 95.69 87 MET A O 1
ATOM 651 N N . GLU A 1 88 ? 3.738 11.302 2.396 1.00 94.75 88 GLU A N 1
ATOM 652 C CA . GLU A 1 88 ? 2.938 11.078 1.183 1.00 94.75 88 GLU A CA 1
ATOM 653 C C . GLU A 1 88 ? 1.870 10.007 1.420 1.00 94.75 88 GLU A C 1
ATOM 655 O O . GLU A 1 88 ? 0.696 10.179 1.068 1.00 94.75 88 GLU A O 1
ATOM 660 N N . VAL A 1 89 ? 2.255 8.926 2.107 1.00 94.94 89 VAL A N 1
ATOM 661 C CA . VAL A 1 89 ? 1.330 7.873 2.540 1.00 94.94 89 VAL A CA 1
ATOM 662 C C . VAL A 1 89 ? 0.286 8.454 3.490 1.00 94.94 89 VAL A C 1
ATOM 664 O O . VAL A 1 89 ? -0.911 8.230 3.305 1.00 94.94 89 VAL A O 1
ATOM 667 N N . LYS A 1 90 ? 0.702 9.260 4.472 1.00 93.62 90 LYS A N 1
ATOM 668 C CA . LYS A 1 90 ? -0.215 9.896 5.424 1.00 93.62 90 LYS A CA 1
ATOM 669 C C . LYS A 1 90 ? -1.199 10.842 4.738 1.00 93.62 90 LYS A C 1
ATOM 671 O O . LYS A 1 90 ? -2.392 10.760 5.020 1.00 93.62 90 LYS A O 1
ATOM 676 N N . GLN A 1 91 ? -0.737 11.689 3.821 1.00 94.38 91 GLN A N 1
ATOM 677 C CA . GLN A 1 91 ? -1.606 12.579 3.042 1.00 94.38 91 GLN A CA 1
ATOM 678 C C . GLN A 1 91 ? -2.626 11.792 2.214 1.00 94.38 91 GLN A C 1
ATOM 680 O O . GLN A 1 91 ? -3.801 12.153 2.159 1.00 94.38 91 GLN A O 1
ATOM 685 N N . SER A 1 92 ? -2.206 10.675 1.625 1.00 92.69 92 SER A N 1
ATOM 686 C CA . SER A 1 92 ? -3.104 9.794 0.875 1.00 92.69 92 SER A CA 1
ATOM 687 C C . SER A 1 92 ? -4.141 9.118 1.783 1.00 92.69 92 SER A C 1
ATOM 689 O O . SER A 1 92 ? -5.318 9.035 1.432 1.00 92.69 92 SER A O 1
ATOM 691 N N . ILE A 1 93 ? -3.760 8.704 2.995 1.00 93.19 93 ILE A N 1
ATOM 692 C CA . ILE A 1 93 ? -4.703 8.200 4.009 1.00 93.19 93 ILE A CA 1
ATOM 693 C C . ILE A 1 93 ? -5.681 9.302 4.448 1.00 93.19 93 ILE A C 1
ATOM 695 O O . ILE A 1 93 ? -6.875 9.046 4.605 1.00 93.19 93 ILE A O 1
ATOM 699 N N . GLU A 1 94 ? -5.212 10.534 4.648 1.00 93.12 94 GLU A N 1
ATOM 700 C CA . GLU A 1 94 ? -6.066 11.685 4.966 1.00 93.12 94 GLU A CA 1
ATOM 701 C C . GLU A 1 94 ? -7.076 11.960 3.845 1.00 93.12 94 GLU A C 1
ATOM 703 O O . GLU A 1 94 ? -8.259 12.171 4.128 1.00 93.12 94 GLU A O 1
ATOM 708 N N . PHE A 1 95 ? -6.653 11.860 2.580 1.00 90.88 95 PHE A N 1
ATOM 709 C CA . PHE A 1 95 ? -7.554 11.917 1.432 1.00 90.88 95 PHE A CA 1
ATOM 710 C C . PHE A 1 95 ? -8.637 10.836 1.517 1.00 90.88 95 PHE A C 1
ATOM 712 O O . PHE A 1 95 ? -9.822 11.168 1.427 1.00 90.88 95 PHE A O 1
ATOM 719 N N . PHE A 1 96 ? -8.274 9.576 1.768 1.00 90.50 96 PHE A N 1
ATOM 720 C CA . PHE A 1 96 ? -9.241 8.481 1.905 1.00 90.50 96 PHE A CA 1
ATOM 721 C C . PHE A 1 96 ? -10.211 8.656 3.079 1.00 90.50 96 PHE A C 1
ATOM 723 O O . PHE A 1 96 ? -11.353 8.211 3.007 1.00 90.50 96 PHE A O 1
ATOM 730 N N . ASN A 1 97 ? -9.799 9.348 4.140 1.00 86.94 97 ASN A N 1
ATOM 731 C CA . ASN A 1 97 ? -10.671 9.664 5.271 1.00 86.94 97 ASN A CA 1
ATOM 732 C C . ASN A 1 97 ? -11.593 10.870 5.017 1.00 86.94 97 ASN A C 1
ATOM 734 O O . ASN A 1 97 ? -12.535 11.087 5.785 1.00 86.94 97 ASN A O 1
ATOM 738 N N . SER A 1 98 ? -11.357 11.648 3.958 1.00 89.62 98 SER A N 1
ATOM 739 C CA . SER A 1 98 ? -12.209 12.774 3.571 1.00 89.62 98 SER A CA 1
ATOM 740 C C . SER A 1 98 ? -13.551 12.312 2.988 1.00 89.62 98 SER A C 1
ATOM 742 O O . SER A 1 98 ? -13.689 11.192 2.500 1.00 89.62 98 SER A O 1
ATOM 744 N N . LYS A 1 99 ? -14.551 13.205 2.956 1.00 84.19 99 LYS A N 1
ATOM 745 C CA . LYS A 1 99 ? -15.883 12.894 2.397 1.00 84.19 99 LYS A CA 1
ATOM 746 C C . LYS A 1 99 ? -15.842 12.393 0.946 1.00 84.19 99 LYS A C 1
ATOM 748 O O . LYS A 1 99 ? -16.686 11.589 0.574 1.00 84.19 99 LYS A O 1
ATOM 753 N N . GLY A 1 100 ? -14.898 12.880 0.138 1.00 80.81 100 GLY A N 1
ATOM 754 C CA . GLY A 1 100 ? -14.743 12.457 -1.258 1.00 80.81 100 GLY A CA 1
ATOM 755 C C . GLY A 1 100 ? -13.939 11.166 -1.419 1.00 80.81 100 GLY A C 1
ATOM 756 O O . GLY A 1 100 ? -14.181 10.413 -2.354 1.00 80.81 100 GLY A O 1
ATOM 757 N N . GLY A 1 101 ? -13.006 10.896 -0.502 1.00 86.00 101 GLY A N 1
ATOM 758 C CA . GLY A 1 101 ? -12.157 9.707 -0.554 1.00 86.00 101 GLY A CA 1
ATOM 759 C C . GLY A 1 101 ? -12.784 8.465 0.072 1.00 86.00 101 GLY A C 1
ATOM 760 O O . GLY A 1 101 ? -12.429 7.362 -0.328 1.00 86.00 101 GLY A O 1
ATOM 761 N N . GLN A 1 102 ? -13.740 8.609 0.996 1.00 88.31 102 GLN A N 1
ATOM 762 C CA . GLN A 1 102 ? -14.338 7.457 1.682 1.00 88.31 102 GLN A CA 1
ATOM 763 C C . GLN A 1 102 ? -15.086 6.512 0.737 1.00 88.31 102 GLN A C 1
ATOM 765 O O . GLN A 1 102 ? -14.962 5.302 0.885 1.00 88.31 102 GLN A O 1
ATOM 770 N N . SER A 1 103 ? -15.812 7.030 -0.259 1.00 88.19 103 SER A N 1
ATOM 771 C CA . SER A 1 103 ? -16.508 6.178 -1.237 1.00 88.19 103 SER A CA 1
ATOM 772 C C . SER A 1 103 ? -15.535 5.395 -2.121 1.00 88.19 103 SER A C 1
ATOM 774 O O . SER A 1 103 ? -15.776 4.229 -2.433 1.00 88.19 103 SER A O 1
ATOM 776 N N . LEU A 1 104 ? -14.414 6.019 -2.496 1.00 87.44 104 LEU A N 1
ATOM 777 C CA . LEU A 1 104 ? -13.328 5.357 -3.215 1.00 87.44 104 LEU A CA 1
ATOM 778 C C . LEU A 1 104 ? -12.682 4.286 -2.338 1.00 87.44 104 LEU A C 1
ATOM 780 O O . LEU A 1 104 ? -12.501 3.161 -2.795 1.00 87.44 104 LEU A O 1
ATOM 784 N N . LEU A 1 105 ? -12.392 4.619 -1.077 1.00 90.75 105 LEU A N 1
ATOM 785 C CA . LEU A 1 105 ? -11.832 3.678 -0.117 1.00 90.75 105 LEU A CA 1
ATOM 786 C C . LEU A 1 105 ? -12.756 2.469 0.060 1.00 90.75 105 LEU A C 1
ATOM 788 O O . LEU A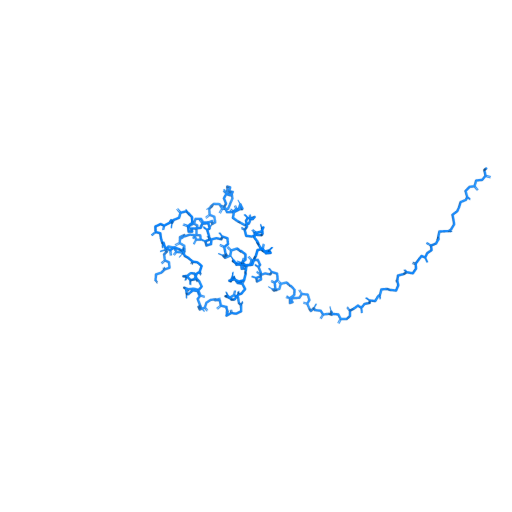 1 105 ? -12.273 1.350 0.013 1.00 90.75 105 LEU A O 1
ATOM 792 N N . ASP A 1 106 ? -14.068 2.666 0.182 1.00 89.25 106 ASP A N 1
ATOM 793 C CA . ASP A 1 106 ? -15.036 1.573 0.348 1.00 89.25 106 ASP A CA 1
ATOM 794 C C . ASP A 1 106 ? -15.059 0.615 -0.841 1.00 89.25 106 ASP A C 1
ATOM 796 O O . ASP A 1 106 ? -15.060 -0.603 -0.656 1.00 89.25 106 ASP A O 1
ATOM 800 N N . SER A 1 107 ? -15.016 1.155 -2.060 1.00 87.06 107 SER A N 1
ATOM 801 C CA . SER A 1 107 ? -14.921 0.350 -3.280 1.00 87.06 107 SER A CA 1
ATOM 802 C C . SER A 1 107 ? -13.625 -0.467 -3.310 1.00 87.06 107 SER A C 1
ATOM 804 O O . SER A 1 107 ? -13.637 -1.673 -3.562 1.00 87.06 107 SER A O 1
ATOM 806 N N . VAL A 1 108 ? -12.503 0.176 -2.978 1.00 87.62 108 VAL A N 1
ATOM 807 C CA . VAL A 1 108 ? -11.179 -0.456 -2.948 1.00 87.62 108 VAL A CA 1
ATOM 808 C C . VAL A 1 108 ? -11.097 -1.528 -1.849 1.00 87.62 108 VAL A C 1
ATOM 810 O O . VAL A 1 108 ? -10.643 -2.640 -2.113 1.00 87.62 108 VAL A O 1
ATOM 813 N N . CYS A 1 109 ? -11.608 -1.254 -0.644 1.00 89.81 109 CYS A N 1
ATOM 814 C CA . CYS A 1 109 ? -11.704 -2.230 0.446 1.00 89.81 109 CYS A CA 1
ATOM 815 C C . CYS A 1 109 ? -12.579 -3.425 0.070 1.00 89.81 109 CYS A C 1
ATOM 817 O O . CYS A 1 109 ? -12.230 -4.557 0.401 1.00 89.81 109 CYS A O 1
ATOM 819 N N . GLY A 1 110 ? -13.668 -3.205 -0.673 1.00 85.31 110 GLY A N 1
ATOM 820 C CA . GLY A 1 110 ? -14.475 -4.284 -1.240 1.00 85.31 110 GLY A CA 1
ATOM 821 C C . GLY A 1 110 ? -13.643 -5.239 -2.099 1.00 85.31 110 GLY A C 1
ATOM 822 O O . GLY A 1 110 ? -13.762 -6.454 -1.944 1.00 85.31 110 GLY A O 1
ATOM 823 N N . GLY A 1 111 ? -12.741 -4.707 -2.929 1.00 82.25 111 GLY A N 1
ATOM 824 C CA . GLY A 1 111 ? -11.78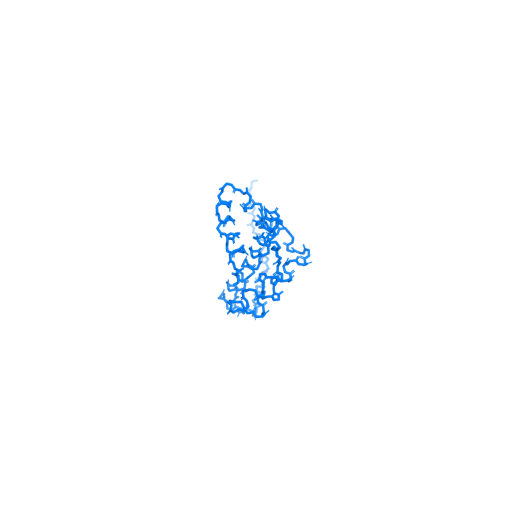3 -5.499 -3.707 1.00 82.25 111 GLY A CA 1
ATOM 825 C C . GLY A 1 111 ? -10.841 -6.331 -2.831 1.00 82.25 111 GLY A C 1
ATOM 826 O O . GLY A 1 111 ? -10.697 -7.526 -3.060 1.00 82.25 111 GLY A O 1
ATOM 827 N N . PHE A 1 112 ? -10.275 -5.743 -1.772 1.00 81.81 112 PHE A N 1
ATOM 828 C CA . PHE A 1 112 ? -9.396 -6.457 -0.832 1.00 81.81 112 PHE A CA 1
ATOM 829 C C . PHE A 1 112 ? -10.091 -7.586 -0.058 1.00 81.81 112 PHE A C 1
ATOM 831 O O . PHE A 1 112 ? -9.464 -8.587 0.276 1.00 81.81 112 PHE A O 1
ATOM 838 N N . ILE A 1 113 ? -11.375 -7.417 0.262 1.00 81.50 113 ILE A N 1
ATOM 839 C CA . ILE A 1 113 ? -12.157 -8.395 1.033 1.00 81.50 113 ILE A CA 1
ATOM 840 C C . ILE A 1 113 ? -12.659 -9.533 0.135 1.00 81.50 113 ILE A C 1
ATOM 842 O O . ILE A 1 113 ? -12.775 -10.673 0.583 1.00 81.50 113 ILE A O 1
ATOM 846 N N . THR A 1 114 ? -12.993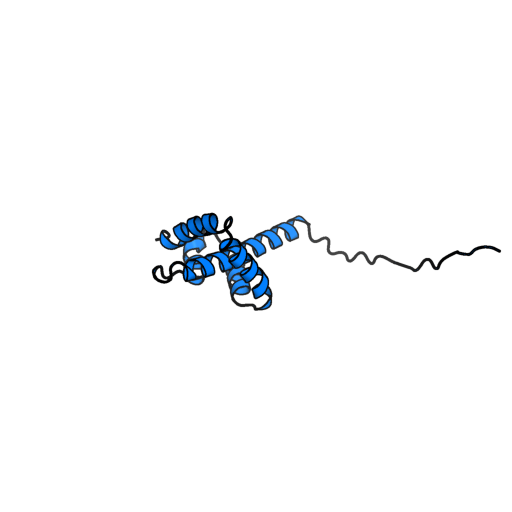 -9.225 -1.120 1.00 70.25 114 THR A N 1
ATOM 847 C CA . THR A 1 114 ? -13.573 -10.188 -2.069 1.00 70.25 114 THR A CA 1
ATOM 848 C C . THR A 1 114 ? -12.543 -10.902 -2.938 1.00 70.25 114 THR A C 1
ATOM 850 O O . THR A 1 114 ? -12.887 -11.939 -3.506 1.00 70.25 114 THR A O 1
ATOM 853 N N . ALA A 1 115 ? -11.301 -10.409 -3.010 1.00 60.56 115 ALA A N 1
ATOM 854 C CA . ALA A 1 115 ? -10.172 -11.140 -3.577 1.00 60.56 115 ALA A CA 1
ATOM 855 C C . ALA A 1 115 ? -9.992 -12.464 -2.809 1.00 60.56 115 ALA A C 1
ATOM 857 O O . ALA A 1 115 ? -9.631 -12.484 -1.628 1.00 60.56 115 ALA A O 1
ATOM 858 N N . LYS A 1 116 ? -10.350 -13.569 -3.465 1.00 45.34 116 LYS A N 1
ATOM 859 C CA . LYS A 1 116 ? -10.421 -14.918 -2.904 1.00 45.34 116 LYS A CA 1
ATOM 860 C C . LYS A 1 116 ? -9.656 -15.892 -3.779 1.00 45.34 116 LYS A C 1
ATOM 862 O O . LYS A 1 116 ? -9.799 -15.781 -5.015 1.00 45.34 116 LYS A O 1
#

Radius of gyration: 22.53 Å; chains: 1; bounding box: 44×81×33 Å

Secondary structure (DSSP, 8-state):
----------------------HHHHHHHHHHHHHHHHHHHHHHHHHHH-GGGT--HHHHHHHTTTTS-HHHHHHHHHHHH-GGGHHHHHHHHHHHHSTTHHHHHHHHHHHHHH--

Sequence (116 aa):
MFLSKVRTGMALVMVSFAYAVPASAVSDAVTDHNTAVVAVASTQACAKKHPEAGITLEKFLTDQKADISDDMAKHIREVATNPMYEMEVKQSIEFFNSKGGQSLLDSVCGGFITAK

pLDDT: mean 79.0, std 19.77, range [35.03, 96.44]